Protein AF-A0A956R7P2-F1 (afdb_monomer)

Solvent-accessible surface area (backbone atoms only — not comparable to full-atom values): 8358 Å² total; per-residue (Å²): 131,88,83,74,55,59,60,60,53,45,50,51,40,24,52,52,30,34,54,50,44,52,48,48,41,59,73,59,45,46,68,62,38,71,80,46,56,71,50,55,39,51,30,65,49,28,54,67,37,48,58,39,44,60,59,47,48,62,76,40,89,85,32,35,29,81,86,52,57,63,71,59,53,54,55,48,35,54,45,28,38,52,22,11,52,32,15,46,51,17,33,55,26,29,76,66,69,41,94,58,16,67,60,37,44,48,50,21,35,54,54,37,47,50,45,50,52,49,48,52,53,51,39,61,75,68,58,41,65,80,16,28,50,74,48,45,53,44,68,25,43,50,46,27,42,51,53,53,36,34,56,50,45,51,55,61,66,68,51,81,130

Structure (mmCIF, N/CA/C/O backbone):
data_AF-A0A956R7P2-F1
#
_entry.id   AF-A0A956R7P2-F1
#
loop_
_atom_site.group_PDB
_atom_site.id
_atom_site.type_symbol
_atom_site.label_atom_id
_atom_site.label_alt_id
_atom_site.label_comp_id
_atom_site.label_asym_id
_atom_site.label_entity_id
_atom_site.label_seq_id
_atom_site.pdbx_PDB_ins_code
_atom_site.Cartn_x
_atom_site.Cartn_y
_atom_site.Cartn_z
_atom_site.occupancy
_atom_site.B_iso_or_equiv
_atom_site.auth_seq_id
_atom_site.auth_comp_id
_atom_site.auth_asym_id
_atom_site.auth_atom_id
_atom_site.pdbx_PDB_model_num
ATOM 1 N N . MET A 1 1 ? 27.489 15.688 -19.627 1.00 47.91 1 MET A N 1
ATOM 2 C CA . MET A 1 1 ? 26.149 15.192 -19.255 1.00 47.91 1 MET A CA 1
ATOM 3 C C . MET A 1 1 ? 26.359 14.067 -18.255 1.00 47.91 1 MET A C 1
ATOM 5 O O . MET A 1 1 ? 26.968 13.074 -18.627 1.00 47.91 1 MET A O 1
ATOM 9 N N . VAL A 1 2 ? 26.006 14.250 -16.980 1.00 49.94 2 VAL A N 1
ATOM 10 C CA . VAL A 1 2 ? 26.129 13.168 -15.988 1.00 49.94 2 VAL A CA 1
ATOM 11 C C . VAL A 1 2 ? 25.020 12.164 -16.291 1.00 49.94 2 VAL A C 1
ATOM 13 O O . VAL A 1 2 ? 23.847 12.482 -16.113 1.00 49.94 2 VAL A O 1
ATOM 16 N N . ILE A 1 3 ? 25.375 10.992 -16.818 1.00 75.56 3 ILE A N 1
ATOM 17 C CA . ILE A 1 3 ? 24.418 9.906 -17.050 1.00 75.56 3 ILE A CA 1
ATOM 18 C C . ILE A 1 3 ? 24.209 9.223 -15.699 1.00 75.56 3 ILE A C 1
ATOM 20 O O . ILE A 1 3 ? 24.997 8.372 -15.295 1.00 75.56 3 ILE A O 1
ATOM 24 N N . VAL A 1 4 ? 23.192 9.657 -14.956 1.00 81.12 4 VAL A N 1
ATOM 25 C CA . VAL A 1 4 ? 22.772 8.960 -13.736 1.00 81.12 4 VAL A CA 1
ATOM 26 C C . VAL A 1 4 ? 22.038 7.684 -14.164 1.00 81.12 4 VAL A C 1
ATOM 28 O O . VAL A 1 4 ? 21.089 7.791 -14.942 1.00 81.12 4 VAL A O 1
ATOM 31 N N . PRO A 1 5 ? 22.435 6.488 -13.692 1.00 89.62 5 PRO A N 1
ATOM 32 C CA . PRO A 1 5 ? 21.740 5.251 -14.036 1.00 89.62 5 PRO A CA 1
ATOM 33 C C . PRO A 1 5 ? 20.270 5.295 -13.601 1.00 89.62 5 PRO A C 1
ATOM 35 O O . PRO A 1 5 ? 19.977 5.694 -12.471 1.00 89.62 5 PRO A O 1
ATOM 38 N N . THR A 1 6 ? 19.349 4.828 -14.447 1.00 90.25 6 THR A N 1
ATOM 39 C CA . THR A 1 6 ? 17.907 4.776 -14.138 1.00 90.25 6 THR A CA 1
ATOM 40 C C . THR A 1 6 ? 17.595 4.117 -12.790 1.00 90.25 6 THR A C 1
ATOM 42 O O . THR A 1 6 ? 16.801 4.688 -12.038 1.00 90.25 6 THR A O 1
ATOM 45 N N . PRO A 1 7 ? 18.241 2.995 -12.391 1.00 91.25 7 PRO A N 1
ATOM 46 C CA . PRO A 1 7 ? 18.014 2.407 -11.071 1.00 91.25 7 PRO A CA 1
ATOM 47 C C . PRO A 1 7 ? 18.339 3.358 -9.912 1.00 91.25 7 PRO A C 1
ATOM 49 O O . PRO A 1 7 ? 17.627 3.369 -8.911 1.00 91.25 7 PRO A O 1
ATOM 52 N N . ALA A 1 8 ? 19.378 4.190 -10.048 1.00 92.88 8 ALA A N 1
ATOM 53 C CA . ALA A 1 8 ? 19.743 5.172 -9.029 1.00 92.88 8 ALA A CA 1
ATOM 54 C C . ALA A 1 8 ? 18.704 6.301 -8.937 1.00 92.88 8 ALA A C 1
ATOM 56 O O . ALA A 1 8 ? 18.348 6.719 -7.835 1.00 92.88 8 ALA A O 1
ATOM 57 N N . VAL A 1 9 ? 18.159 6.744 -10.077 1.00 94.12 9 VAL A N 1
ATOM 58 C CA . VAL A 1 9 ? 17.050 7.713 -10.113 1.00 94.12 9 VAL A CA 1
ATOM 59 C C . VAL A 1 9 ? 15.807 7.130 -9.435 1.00 94.12 9 VAL A C 1
ATOM 61 O O . VAL A 1 9 ? 15.237 7.767 -8.550 1.00 94.12 9 VAL A O 1
ATOM 64 N N . PHE A 1 10 ? 15.423 5.897 -9.781 1.00 94.88 10 PHE A N 1
ATOM 65 C CA . PHE A 1 10 ? 14.276 5.206 -9.182 1.00 94.88 10 PHE A CA 1
ATOM 66 C C . PHE A 1 10 ? 14.439 5.025 -7.674 1.00 94.88 10 PHE A C 1
ATOM 68 O O . PHE A 1 10 ? 13.500 5.299 -6.930 1.00 94.88 10 PHE A O 1
ATOM 75 N N . ALA A 1 11 ? 15.621 4.608 -7.212 1.00 95.25 11 ALA A N 1
ATOM 76 C CA . ALA A 1 11 ? 15.911 4.465 -5.789 1.00 95.25 11 ALA A CA 1
ATOM 77 C C . ALA A 1 11 ? 15.807 5.810 -5.054 1.00 95.25 11 ALA A C 1
ATOM 79 O O . ALA A 1 11 ? 15.181 5.885 -3.997 1.00 95.25 11 ALA A O 1
ATOM 80 N N . GLY A 1 12 ? 16.353 6.883 -5.634 1.00 97.00 12 GLY A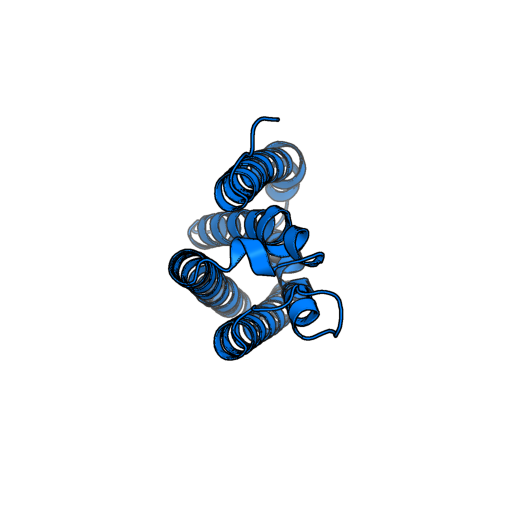 N 1
ATOM 81 C CA . GLY A 1 12 ? 16.228 8.234 -5.089 1.00 97.00 12 GLY A CA 1
ATOM 82 C C . GLY A 1 12 ? 14.769 8.676 -4.965 1.00 97.00 12 GLY A C 1
ATOM 83 O O . GLY A 1 12 ? 14.343 9.098 -3.890 1.00 97.00 12 GLY A O 1
ATOM 84 N N . MET A 1 13 ? 13.979 8.513 -6.032 1.00 97.50 13 MET A N 1
ATOM 85 C CA . MET A 1 13 ? 12.547 8.831 -6.014 1.00 97.50 13 MET A CA 1
ATOM 86 C C . MET A 1 13 ? 11.788 7.977 -4.994 1.00 97.50 13 MET A C 1
ATOM 88 O O . MET A 1 13 ? 10.988 8.512 -4.234 1.00 97.50 13 MET A O 1
ATOM 92 N N . PHE A 1 14 ? 12.068 6.673 -4.927 1.00 97.81 14 PHE A N 1
ATOM 93 C CA . PHE A 1 14 ? 11.453 5.761 -3.965 1.00 97.81 14 PHE A CA 1
ATOM 94 C C . PHE A 1 14 ? 11.699 6.218 -2.525 1.00 97.81 14 PHE A C 1
ATOM 96 O O . PHE A 1 14 ? 10.752 6.352 -1.752 1.00 97.81 14 PHE A O 1
ATOM 103 N N . VAL A 1 15 ? 12.958 6.492 -2.164 1.00 98.38 15 VAL A N 1
ATOM 104 C CA . VAL A 1 15 ? 13.338 6.921 -0.809 1.00 98.38 15 VAL A CA 1
ATOM 105 C C . VAL A 1 15 ? 12.687 8.255 -0.459 1.00 98.38 15 VAL A C 1
ATOM 107 O O . VAL A 1 15 ? 12.099 8.384 0.615 1.00 98.38 15 VAL A O 1
ATOM 110 N N . LEU A 1 16 ? 12.733 9.233 -1.366 1.00 98.44 16 LEU A N 1
ATOM 111 C CA . LEU A 1 16 ? 12.098 10.532 -1.148 1.00 98.44 16 LEU A CA 1
ATOM 112 C C . LEU A 1 16 ? 10.578 10.404 -0.993 1.00 98.44 16 LEU A C 1
ATOM 114 O O . LEU A 1 16 ? 10.009 11.036 -0.104 1.00 98.44 16 LEU A O 1
ATOM 118 N N . SER A 1 17 ? 9.929 9.545 -1.779 1.00 98.56 17 SER A N 1
ATOM 119 C CA . SER A 1 17 ? 8.502 9.251 -1.643 1.00 98.56 17 SER A CA 1
ATOM 120 C C . SER A 1 17 ? 8.181 8.556 -0.321 1.00 98.56 17 SER A C 1
ATOM 122 O O . SER A 1 17 ? 7.194 8.916 0.313 1.00 98.56 17 SER A O 1
ATOM 124 N N . VAL A 1 18 ? 9.008 7.615 0.153 1.00 98.69 18 VAL A N 1
ATOM 125 C CA . VAL A 1 18 ? 8.842 7.021 1.494 1.00 98.69 18 VAL A CA 1
ATOM 126 C C . VAL A 1 18 ? 8.925 8.110 2.563 1.00 98.69 18 VAL A C 1
ATOM 128 O O . VAL A 1 18 ? 8.037 8.198 3.408 1.00 98.69 18 VAL A O 1
ATOM 131 N N . CYS A 1 19 ? 9.934 8.983 2.507 1.00 98.69 19 CYS A N 1
ATOM 132 C CA . CYS A 1 19 ? 10.055 10.111 3.432 1.00 98.69 19 CYS A CA 1
ATOM 133 C C . CYS A 1 19 ? 8.821 11.024 3.377 1.00 98.69 19 CYS A C 1
ATOM 135 O O . CYS A 1 19 ? 8.258 11.359 4.419 1.00 98.69 19 CYS A O 1
ATOM 137 N N . GLY A 1 20 ? 8.361 11.379 2.174 1.00 98.62 20 GLY A N 1
ATOM 138 C CA . GLY A 1 20 ? 7.174 12.205 1.959 1.00 98.62 20 GLY A CA 1
ATOM 139 C C . GLY A 1 20 ? 5.906 11.576 2.536 1.00 98.62 20 GLY A C 1
ATOM 140 O O . GLY A 1 20 ? 5.186 12.223 3.295 1.00 98.62 20 GLY A O 1
ATOM 141 N N . TRP A 1 21 ? 5.656 10.295 2.262 1.00 98.44 21 TRP A N 1
ATOM 142 C CA . TRP A 1 21 ? 4.494 9.587 2.799 1.00 98.44 21 TRP A CA 1
ATOM 143 C C . TRP A 1 21 ? 4.571 9.388 4.309 1.00 98.44 21 TRP A C 1
ATOM 145 O O . TRP A 1 21 ? 3.560 9.551 4.986 1.00 98.44 21 TRP A O 1
ATOM 155 N N . VAL A 1 22 ? 5.752 9.118 4.871 1.00 98.44 22 VAL A N 1
ATOM 156 C CA . VAL A 1 22 ? 5.946 9.083 6.329 1.00 98.44 22 VAL A CA 1
ATOM 157 C C . VAL A 1 22 ? 5.623 10.439 6.951 1.00 98.44 22 VAL A C 1
ATOM 159 O O . VAL A 1 22 ? 4.953 10.478 7.985 1.00 98.44 22 VAL A O 1
ATOM 162 N N . LEU A 1 23 ? 6.053 11.545 6.334 1.00 98.44 23 LEU A N 1
ATOM 163 C CA . LEU A 1 23 ? 5.708 12.890 6.791 1.00 98.44 23 LEU A CA 1
ATOM 164 C C . LEU A 1 23 ? 4.197 13.111 6.744 1.00 98.44 23 LEU A C 1
ATOM 166 O O . LEU A 1 23 ? 3.629 13.464 7.772 1.00 98.44 23 LEU A O 1
ATOM 170 N N . VAL A 1 24 ? 3.534 12.839 5.615 1.00 98.12 24 VAL A N 1
ATOM 171 C CA . VAL A 1 24 ? 2.070 12.963 5.481 1.00 98.12 24 VAL A CA 1
ATOM 172 C C . VAL A 1 24 ? 1.350 12.127 6.536 1.00 98.12 24 VAL A C 1
ATOM 174 O O . VAL A 1 24 ? 0.462 12.621 7.236 1.00 98.12 24 VAL A O 1
ATOM 177 N N . LEU A 1 25 ? 1.746 10.865 6.698 1.00 96.56 25 LEU A N 1
ATOM 178 C CA . LEU A 1 25 ? 1.099 9.979 7.650 1.00 96.56 25 LEU A CA 1
ATOM 179 C C . LEU A 1 25 ? 1.314 10.451 9.095 1.00 96.56 25 LEU A C 1
ATOM 181 O O . LEU A 1 25 ? 0.386 10.381 9.890 1.00 96.56 25 LEU A O 1
ATOM 185 N N . ARG A 1 26 ? 2.488 10.986 9.450 1.00 97.00 26 ARG A N 1
ATOM 186 C CA . ARG A 1 26 ? 2.770 11.479 10.811 1.00 97.00 26 ARG A CA 1
ATOM 187 C C . ARG A 1 26 ? 2.154 12.834 11.129 1.00 97.00 26 ARG A C 1
ATOM 189 O O . ARG A 1 26 ? 1.685 13.017 12.246 1.00 97.00 26 ARG A O 1
ATOM 196 N N . THR A 1 27 ? 2.168 13.773 10.191 1.00 97.38 27 THR A N 1
ATOM 197 C CA . THR A 1 27 ? 1.734 15.155 10.442 1.00 97.38 27 THR A CA 1
ATOM 198 C C . THR A 1 27 ? 0.245 15.348 10.192 1.00 97.38 27 THR A C 1
ATOM 200 O O . THR A 1 27 ? -0.402 16.123 10.893 1.00 97.38 27 THR A O 1
ATOM 203 N N . VAL A 1 28 ? -0.325 14.628 9.221 1.00 95.62 28 VAL A N 1
ATOM 204 C CA . VAL A 1 28 ? -1.727 14.789 8.824 1.00 95.62 28 VAL A CA 1
ATOM 205 C C . VAL A 1 28 ? -2.580 13.641 9.345 1.00 95.62 28 VAL A C 1
ATOM 207 O O . VAL A 1 28 ? -3.615 13.888 9.968 1.00 95.62 28 VAL A O 1
ATOM 210 N N . VAL A 1 29 ? -2.170 12.394 9.102 1.00 95.06 29 VAL A N 1
ATOM 211 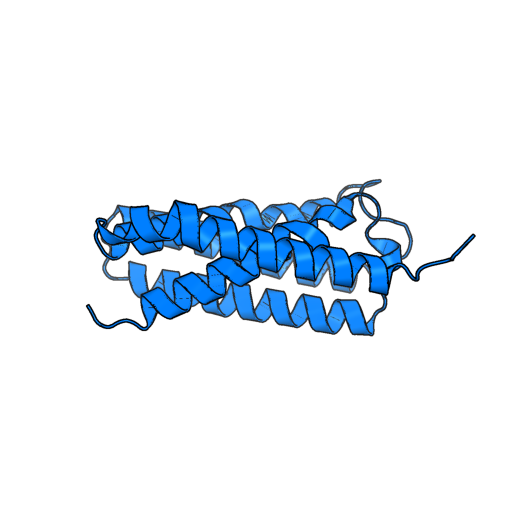C CA . VAL A 1 29 ? -3.037 11.229 9.340 1.00 95.06 29 VAL A CA 1
ATOM 212 C C . VAL A 1 29 ? -3.038 10.812 10.812 1.00 95.06 29 VAL A C 1
ATOM 214 O O . VAL A 1 29 ? -4.105 10.737 11.413 1.00 95.06 29 VAL A O 1
ATOM 217 N N . ALA A 1 30 ? -1.876 10.617 11.438 1.00 94.81 30 ALA A N 1
ATOM 218 C CA . ALA A 1 30 ? -1.753 10.122 12.813 1.00 94.81 30 ALA A CA 1
ATOM 219 C C . ALA A 1 30 ? -2.537 10.932 13.854 1.00 94.81 30 ALA A C 1
ATOM 221 O O . ALA A 1 30 ? -3.250 10.312 14.647 1.00 94.81 30 ALA A O 1
ATOM 222 N N . PRO A 1 31 ? -2.479 12.282 13.857 1.00 95.50 31 PRO A N 1
ATOM 223 C CA . PRO A 1 31 ? -3.213 13.073 14.840 1.00 95.50 31 PRO A CA 1
ATOM 224 C C . PRO A 1 31 ? -4.726 12.909 14.681 1.00 95.50 31 PRO A C 1
ATOM 226 O O . PRO A 1 31 ? -5.452 12.865 15.667 1.00 95.50 31 PRO A O 1
ATOM 229 N N . ARG A 1 32 ? -5.200 12.755 13.437 1.00 94.62 32 ARG A N 1
ATOM 230 C CA . ARG A 1 32 ? -6.617 12.519 13.133 1.00 94.62 32 ARG A CA 1
ATOM 231 C C . ARG A 1 32 ? -7.051 11.110 13.519 1.00 94.62 32 ARG A C 1
ATOM 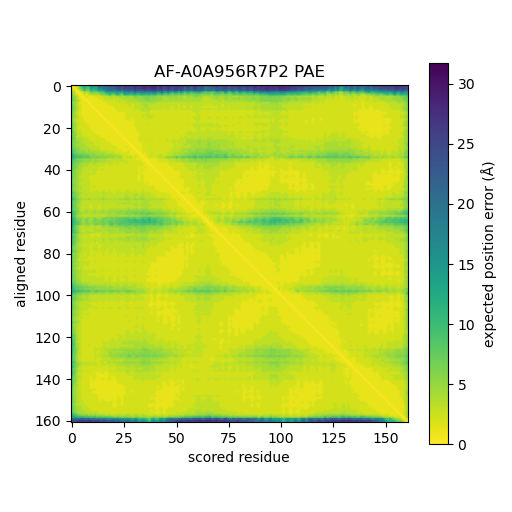233 O O . ARG A 1 32 ? -8.166 10.936 13.991 1.00 94.62 32 ARG A O 1
ATOM 240 N N . LEU A 1 33 ? -6.175 10.117 13.361 1.00 93.81 33 LEU A N 1
ATOM 241 C CA . LEU A 1 33 ? -6.463 8.745 13.772 1.00 93.81 33 LEU A CA 1
ATOM 242 C 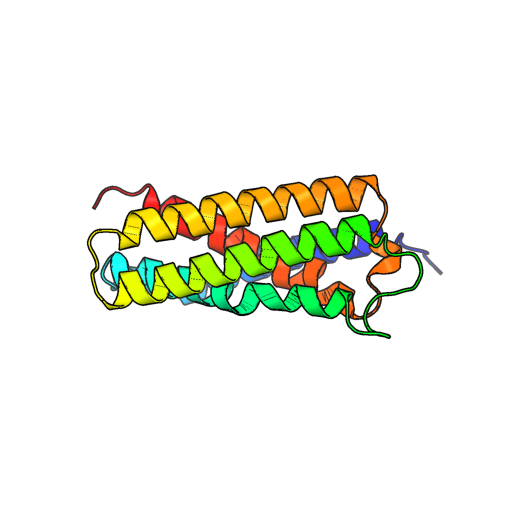C . LEU A 1 33 ? -6.571 8.600 15.293 1.00 93.81 33 LEU A C 1
ATOM 244 O O . LEU A 1 33 ? -7.351 7.772 15.745 1.00 93.81 33 LEU A O 1
ATOM 248 N N . ALA A 1 34 ? -5.828 9.381 16.083 1.00 91.69 34 ALA A N 1
ATOM 249 C CA . ALA A 1 34 ? -5.767 9.225 17.540 1.00 91.69 34 ALA A CA 1
ATOM 250 C C . ALA A 1 34 ? -7.135 9.326 18.246 1.00 91.69 34 ALA A C 1
ATOM 252 O O . ALA A 1 34 ? -7.339 8.661 19.258 1.00 91.69 34 ALA A O 1
ATOM 253 N N . GLY A 1 35 ? -8.070 10.113 17.703 1.00 91.50 35 GLY A N 1
ATOM 254 C CA . GLY A 1 35 ? -9.426 10.260 18.246 1.00 91.50 35 GLY A CA 1
ATOM 255 C C . GLY A 1 35 ? -10.447 9.237 17.735 1.00 91.50 35 GLY A C 1
ATOM 256 O O . GLY A 1 35 ? -11.575 9.225 18.216 1.00 91.50 35 GLY A O 1
ATOM 257 N N . LEU A 1 36 ? -10.086 8.401 16.759 1.00 95.25 36 LEU A N 1
ATOM 258 C CA . LEU A 1 36 ? -11.004 7.446 16.132 1.00 95.25 36 LEU A CA 1
ATOM 259 C C . LEU A 1 36 ? -11.008 6.102 16.856 1.00 95.25 36 LEU A C 1
ATOM 261 O O . LEU A 1 36 ? -9.987 5.679 17.408 1.00 95.25 36 LEU A O 1
ATOM 265 N N . ALA A 1 37 ? -12.121 5.370 16.775 1.00 95.31 37 ALA A N 1
ATOM 266 C CA . ALA A 1 37 ? -12.178 3.992 17.251 1.00 95.31 37 ALA A CA 1
ATOM 267 C C . ALA A 1 37 ? -11.243 3.087 16.427 1.00 95.31 37 ALA A C 1
ATOM 269 O O .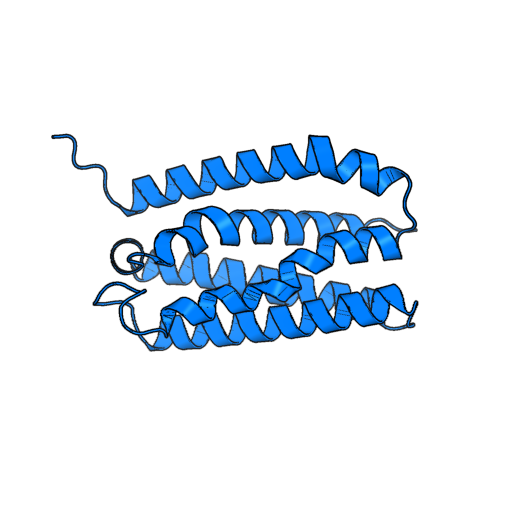 ALA A 1 37 ? -10.943 3.356 15.262 1.00 95.31 37 ALA A O 1
ATOM 270 N N . ARG A 1 38 ? -10.789 1.963 17.001 1.00 94.69 38 ARG A N 1
ATOM 271 C CA . ARG A 1 38 ? -9.812 1.070 16.344 1.00 94.69 38 ARG A CA 1
ATOM 272 C C . ARG A 1 38 ? -10.237 0.641 14.936 1.00 94.69 38 ARG A C 1
ATOM 274 O O . ARG A 1 38 ? -9.423 0.686 14.019 1.00 94.69 38 ARG A O 1
ATOM 281 N N . LEU A 1 39 ? -11.500 0.252 14.754 1.00 96.38 39 LEU A N 1
ATOM 282 C CA . LEU A 1 39 ? -12.003 -0.188 13.447 1.00 96.38 39 LEU A CA 1
ATOM 283 C C . LEU A 1 39 ? -12.009 0.948 12.416 1.00 96.38 39 LEU A C 1
ATOM 285 O O . LEU A 1 39 ? -11.712 0.717 11.246 1.00 96.38 39 LEU A O 1
ATOM 289 N N . GLU A 1 40 ? -12.284 2.179 12.840 1.00 97.00 40 GLU A N 1
ATOM 290 C CA . GLU A 1 40 ? -12.243 3.357 11.970 1.00 97.00 40 GLU A CA 1
ATOM 291 C C . GLU A 1 40 ? -10.809 3.685 11.556 1.00 97.00 40 GLU A C 1
ATOM 293 O O . GLU A 1 40 ? -10.556 3.915 10.374 1.00 97.00 40 GLU A O 1
ATOM 298 N N . ARG A 1 41 ? -9.846 3.608 12.488 1.00 96.94 41 ARG A N 1
ATOM 299 C CA . ARG A 1 41 ? -8.420 3.779 12.165 1.00 96.94 41 ARG A CA 1
ATOM 300 C C . ARG A 1 41 ? -7.956 2.775 11.119 1.00 96.94 41 ARG A C 1
ATOM 302 O O . ARG A 1 41 ? -7.350 3.156 10.119 1.00 96.94 41 ARG A O 1
ATOM 309 N N . LEU A 1 42 ? -8.281 1.499 11.326 1.00 97.50 42 LEU A N 1
ATOM 310 C CA . LEU A 1 42 ? -7.966 0.436 10.374 1.00 97.50 42 LEU A CA 1
ATOM 311 C C . LEU A 1 42 ? -8.672 0.645 9.030 1.00 97.50 42 LEU A C 1
ATOM 313 O O . LEU A 1 42 ? -8.076 0.372 7.994 1.00 97.50 42 LEU A O 1
ATOM 317 N N . THR A 1 43 ? -9.897 1.179 9.034 1.00 98.12 43 THR A N 1
ATOM 318 C CA . THR A 1 43 ? -10.631 1.490 7.800 1.00 98.12 43 THR A CA 1
ATOM 319 C C . THR A 1 43 ? -9.885 2.544 6.992 1.00 98.12 43 THR A C 1
ATOM 321 O O . THR A 1 43 ? -9.613 2.324 5.816 1.00 98.12 43 THR A O 1
ATOM 324 N N . VAL A 1 44 ? -9.501 3.658 7.626 1.00 97.75 44 VAL A N 1
ATOM 325 C CA . VAL A 1 44 ? -8.751 4.740 6.966 1.00 97.75 44 VAL A CA 1
ATOM 326 C C . VAL A 1 44 ? -7.436 4.220 6.385 1.00 97.75 44 VAL A C 1
ATOM 328 O O . VAL A 1 44 ? -7.097 4.550 5.252 1.00 97.75 44 VAL A O 1
ATOM 331 N N . LEU A 1 45 ? -6.724 3.366 7.125 1.00 97.81 45 LEU A N 1
ATOM 332 C CA . LEU A 1 45 ? -5.472 2.766 6.660 1.00 97.81 45 LEU A CA 1
ATOM 333 C C . LEU A 1 45 ? -5.679 1.736 5.536 1.00 97.81 45 LEU A C 1
ATOM 335 O O . LEU A 1 45 ? -4.800 1.589 4.698 1.00 97.81 45 LEU A O 1
ATOM 339 N N . ALA A 1 46 ? -6.812 1.036 5.468 1.00 98.38 46 ALA A N 1
ATOM 340 C CA . ALA A 1 46 ? -7.074 0.049 4.417 1.00 98.38 46 ALA A CA 1
ATOM 341 C C . ALA A 1 46 ? -7.528 0.674 3.082 1.00 98.38 46 ALA A C 1
ATOM 343 O O . ALA A 1 46 ? -7.321 0.075 2.025 1.00 98.38 46 ALA A O 1
ATOM 344 N N . LEU A 1 47 ? -8.111 1.881 3.101 1.00 98.44 47 LEU A N 1
ATOM 345 C CA . LEU A 1 47 ? -8.666 2.543 1.910 1.00 98.44 47 LEU A CA 1
ATOM 346 C C . LEU A 1 47 ? -7.679 2.682 0.734 1.00 98.44 47 LEU A C 1
ATOM 348 O O . LEU A 1 47 ? -8.072 2.324 -0.378 1.00 98.44 47 LEU A O 1
ATOM 352 N N . PRO A 1 48 ? -6.414 3.118 0.919 1.00 98.38 48 PRO A N 1
ATOM 353 C CA . PRO A 1 48 ? -5.449 3.185 -0.182 1.00 98.38 48 PRO A CA 1
ATOM 354 C C . PRO A 1 48 ? -5.263 1.845 -0.902 1.00 98.38 48 PRO A C 1
ATOM 356 O O . PRO A 1 48 ? -5.137 1.808 -2.124 1.00 98.38 48 PRO A O 1
ATOM 359 N N . GLY A 1 49 ? -5.335 0.733 -0.161 1.00 98.31 49 GLY A N 1
ATOM 360 C CA . GLY A 1 49 ? -5.210 -0.613 -0.713 1.00 98.31 49 GLY A CA 1
ATOM 361 C C . GLY A 1 49 ? -6.280 -0.958 -1.749 1.00 98.31 49 GLY A C 1
ATOM 362 O O . GLY A 1 49 ? -6.008 -1.751 -2.644 1.00 98.31 49 GLY A O 1
ATOM 363 N N . CYS A 1 50 ? -7.458 -0.326 -1.706 1.00 98.56 50 CYS A N 1
ATOM 364 C CA . CYS A 1 50 ? -8.531 -0.565 -2.681 1.00 98.56 50 CYS A CA 1
ATOM 365 C C . CYS A 1 50 ? -8.119 -0.168 -4.112 1.00 98.56 50 CYS A C 1
ATOM 367 O O . CYS A 1 50 ? -8.601 -0.742 -5.090 1.00 98.56 50 CYS A O 1
ATOM 369 N N . PHE A 1 51 ? -7.183 0.776 -4.245 1.00 98.25 51 PHE A N 1
ATOM 370 C CA . PHE A 1 51 ? -6.683 1.274 -5.529 1.00 98.25 51 PHE A CA 1
ATOM 371 C C . PHE A 1 51 ? -5.433 0.542 -6.017 1.00 98.25 51 PHE A C 1
ATOM 373 O O . PHE A 1 51 ? -4.866 0.899 -7.046 1.00 98.25 51 PHE A O 1
ATOM 380 N N . ARG A 1 52 ? -4.995 -0.506 -5.311 1.00 96.94 52 ARG A N 1
ATOM 381 C CA . ARG A 1 52 ? -3.755 -1.212 -5.645 1.00 96.94 52 ARG A CA 1
ATOM 382 C C . ARG A 1 52 ? -3.794 -1.918 -7.006 1.00 96.94 52 ARG A C 1
ATOM 384 O O . ARG A 1 52 ? -2.748 -2.138 -7.600 1.00 96.94 52 ARG A O 1
ATOM 391 N N . HIS A 1 53 ? -4.984 -2.143 -7.562 1.00 96.06 53 HIS A N 1
ATOM 392 C CA . HIS A 1 53 ? -5.175 -2.614 -8.936 1.00 96.06 53 HIS A CA 1
ATOM 393 C C . HIS A 1 53 ? -4.583 -1.676 -10.014 1.00 96.06 53 HIS A C 1
ATOM 395 O O . HIS A 1 53 ? -4.496 -2.074 -11.173 1.00 96.06 53 HIS A O 1
ATOM 401 N N . VAL A 1 54 ? -4.158 -0.453 -9.661 1.00 96.06 54 VAL A N 1
ATOM 402 C CA . VAL A 1 54 ? -3.530 0.522 -10.574 1.00 96.06 54 VAL A CA 1
ATOM 403 C C . VAL A 1 54 ? -2.326 -0.035 -11.341 1.00 96.06 54 VAL A C 1
ATOM 405 O O . VAL A 1 54 ? -2.065 0.394 -12.460 1.00 96.06 54 VAL A O 1
ATOM 408 N N . SER A 1 55 ? -1.609 -1.021 -10.801 1.00 92.69 55 SER A N 1
ATOM 409 C CA . SER A 1 55 ? -0.477 -1.641 -11.497 1.00 92.69 55 SER A CA 1
ATOM 410 C C . SER A 1 55 ? -0.864 -2.440 -12.742 1.00 92.69 55 SER A C 1
ATOM 412 O O . SER A 1 55 ? -0.016 -2.654 -13.607 1.00 92.69 55 SER A O 1
ATOM 414 N N . ALA A 1 56 ? -2.144 -2.802 -12.900 1.00 95.88 56 ALA A N 1
ATOM 415 C CA . ALA A 1 56 ? -2.672 -3.382 -14.135 1.00 95.88 56 ALA A CA 1
ATOM 416 C C . ALA A 1 56 ? -2.458 -2.466 -15.352 1.00 95.88 56 ALA A C 1
ATOM 418 O O . ALA A 1 56 ? -2.479 -2.939 -16.485 1.00 95.88 56 ALA A O 1
ATOM 419 N N . VAL A 1 57 ? -2.161 -1.178 -15.132 1.00 95.38 57 VAL A N 1
ATOM 420 C CA . VAL A 1 57 ? -1.727 -0.251 -16.181 1.00 95.38 57 VAL A CA 1
ATOM 421 C C . VAL A 1 57 ? -0.484 -0.746 -16.941 1.00 95.38 57 VAL A C 1
ATOM 423 O O . VAL A 1 57 ? -0.306 -0.394 -18.100 1.00 95.38 57 VAL A O 1
ATOM 426 N N . LEU A 1 58 ? 0.344 -1.614 -16.346 1.00 94.56 58 LEU A N 1
ATOM 427 C CA . LEU A 1 58 ? 1.491 -2.247 -17.014 1.00 94.5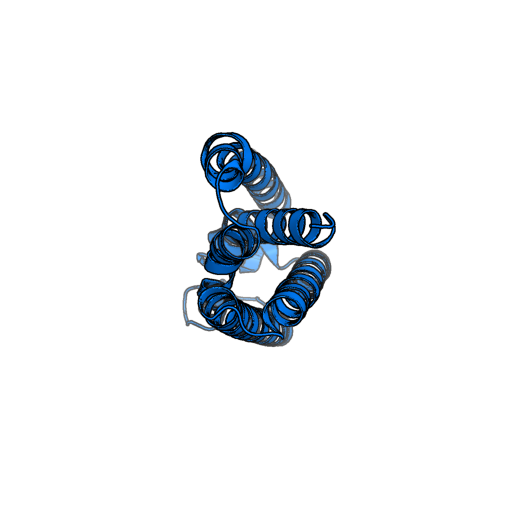6 58 LEU A CA 1
ATOM 428 C C . LEU A 1 58 ? 1.088 -3.189 -18.159 1.00 94.56 58 LEU A C 1
ATOM 430 O O . LEU A 1 58 ? 1.913 -3.488 -19.018 1.00 94.56 58 LEU A O 1
ATOM 434 N N . LEU A 1 59 ? -0.163 -3.657 -18.175 1.00 94.50 59 LEU A N 1
ATOM 435 C CA . LEU A 1 59 ? -0.728 -4.454 -19.265 1.00 94.50 59 LEU A CA 1
ATOM 436 C C . LEU A 1 59 ? -1.308 -3.579 -20.386 1.00 94.50 59 LEU A C 1
ATOM 438 O O . LEU A 1 59 ? -1.639 -4.096 -21.452 1.00 94.50 59 LEU A O 1
ATOM 442 N N . VAL A 1 60 ? -1.463 -2.271 -20.156 1.00 94.19 60 VAL A N 1
ATOM 443 C CA . VAL A 1 60 ? -2.040 -1.351 -21.139 1.00 94.19 60 VAL A CA 1
ATOM 444 C C . VAL A 1 60 ? -0.990 -1.031 -22.209 1.00 94.19 60 VAL A C 1
ATOM 446 O O . VAL A 1 60 ? 0.096 -0.542 -21.870 1.00 94.19 60 VAL A O 1
ATOM 449 N N . PRO A 1 61 ? -1.294 -1.260 -23.503 1.00 91.25 61 PRO A N 1
ATOM 450 C CA . PRO A 1 61 ? -0.370 -0.946 -24.586 1.00 91.25 61 PRO A CA 1
ATOM 451 C C . PRO A 1 61 ? 0.091 0.517 -24.552 1.00 91.25 61 PRO A C 1
ATOM 453 O O . PRO A 1 61 ? -0.724 1.432 -24.464 1.00 91.25 61 PRO A O 1
ATOM 456 N N . GLY A 1 62 ? 1.406 0.732 -24.632 1.00 90.12 62 GLY A N 1
ATOM 457 C CA . GLY A 1 62 ? 2.021 2.064 -24.667 1.00 90.12 62 GLY A CA 1
ATOM 458 C C . GLY A 1 62 ? 2.311 2.705 -23.305 1.00 90.12 62 GLY A C 1
ATOM 459 O O . GLY A 1 62 ? 2.938 3.761 -23.276 1.00 90.12 62 GLY A O 1
ATOM 460 N N . VAL A 1 63 ? 1.908 2.092 -22.184 1.00 93.56 63 VAL A N 1
ATOM 461 C CA . VAL A 1 63 ? 2.222 2.622 -20.843 1.00 93.56 63 VAL A CA 1
ATOM 462 C C . VAL A 1 63 ? 3.569 2.107 -20.336 1.00 93.56 63 VAL A C 1
ATOM 464 O O . VAL A 1 63 ? 4.419 2.899 -19.918 1.00 93.56 63 VAL A O 1
ATOM 467 N N . ALA A 1 64 ? 3.763 0.787 -20.356 1.00 92.88 64 ALA A N 1
ATOM 468 C CA . ALA A 1 64 ? 5.049 0.176 -20.043 1.00 92.88 64 ALA A CA 1
ATOM 469 C C . ALA A 1 64 ? 6.019 0.326 -21.225 1.00 92.88 64 ALA A C 1
ATOM 471 O O . ALA A 1 64 ? 5.612 0.318 -22.390 1.00 92.88 64 ALA A O 1
ATOM 472 N N . GLY A 1 65 ? 7.309 0.458 -20.920 1.00 88.00 65 GLY A N 1
ATOM 473 C CA . GLY A 1 65 ? 8.361 0.469 -21.929 1.00 88.00 65 GLY A CA 1
ATOM 474 C C . GLY A 1 65 ? 8.564 -0.917 -22.558 1.00 88.00 65 GLY A C 1
ATOM 475 O O . GLY A 1 65 ? 8.176 -1.938 -21.981 1.00 88.00 65 GLY A O 1
ATOM 476 N N . PRO A 1 66 ? 9.193 -0.984 -23.744 1.00 87.75 66 PRO A N 1
ATOM 477 C CA . PRO A 1 66 ? 9.541 -2.261 -24.355 1.00 87.75 66 PRO A CA 1
ATOM 478 C C . PRO A 1 66 ? 10.539 -3.020 -23.469 1.00 87.75 66 PRO A C 1
ATOM 480 O O . PRO A 1 66 ? 11.411 -2.411 -22.852 1.00 87.75 66 PRO A O 1
ATOM 483 N N . GLY A 1 67 ? 10.436 -4.351 -23.433 1.00 89.06 67 GLY A N 1
ATOM 484 C CA . GLY A 1 67 ? 11.381 -5.221 -22.717 1.00 89.06 67 GLY A CA 1
ATOM 485 C C . GLY A 1 67 ? 10.974 -5.609 -21.293 1.00 89.06 67 GLY A C 1
ATOM 486 O O . GLY A 1 67 ? 11.687 -6.382 -20.659 1.00 89.06 67 GLY A O 1
ATOM 487 N N . LEU A 1 68 ? 9.821 -5.147 -20.796 1.00 93.00 68 LEU A N 1
ATOM 488 C CA . LEU A 1 68 ? 9.315 -5.581 -19.494 1.00 93.00 68 LEU A CA 1
ATOM 489 C C . LEU A 1 68 ? 8.886 -7.066 -19.551 1.00 93.00 68 LEU A C 1
ATOM 491 O O . LEU A 1 68 ? 8.034 -7.414 -20.375 1.00 93.00 68 LEU A O 1
ATOM 495 N N . PRO A 1 69 ? 9.430 -7.963 -18.703 1.00 94.75 69 PRO A N 1
ATOM 496 C CA . PRO A 1 69 ? 9.126 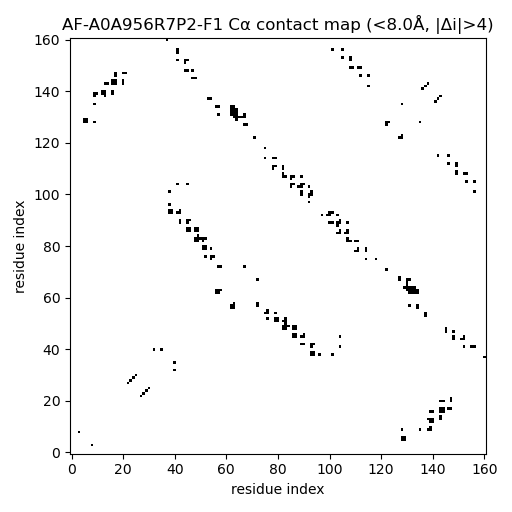-9.388 -18.805 1.00 94.75 69 PRO A CA 1
ATOM 497 C C . PRO A 1 69 ? 7.651 -9.688 -18.510 1.00 94.75 69 PRO A C 1
ATOM 499 O O . PRO A 1 69 ? 7.169 -9.456 -17.402 1.00 94.75 69 PRO A O 1
ATOM 502 N N . GLY A 1 70 ? 6.936 -10.268 -19.478 1.00 93.75 70 GLY A N 1
ATOM 503 C CA . GLY A 1 70 ? 5.514 -10.619 -19.338 1.00 93.75 70 GLY A CA 1
ATOM 504 C C . GLY A 1 70 ? 5.180 -11.440 -18.079 1.00 93.75 70 GLY A C 1
ATOM 505 O O . GLY A 1 70 ? 4.241 -11.077 -17.370 1.00 93.75 70 GLY A O 1
ATOM 506 N N . PRO A 1 71 ? 5.958 -12.485 -17.725 1.00 94.31 71 PRO A N 1
ATOM 507 C CA . PRO A 1 71 ? 5.736 -13.247 -16.494 1.00 94.31 71 PRO A CA 1
ATOM 508 C C . PRO A 1 71 ? 5.856 -12.417 -15.206 1.00 94.31 71 PRO A C 1
ATOM 510 O O . PRO A 1 71 ? 5.101 -12.647 -14.260 1.00 94.31 71 PRO A O 1
ATOM 513 N N . PHE A 1 72 ? 6.763 -11.432 -15.171 1.00 95.38 72 PHE A N 1
ATOM 514 C CA . PHE A 1 72 ? 6.888 -10.509 -14.039 1.00 95.38 72 PHE A CA 1
ATOM 515 C C . PHE A 1 72 ? 5.629 -9.652 -13.901 1.00 95.38 72 PHE A C 1
ATOM 517 O O . PHE A 1 72 ? 5.049 -9.593 -12.818 1.00 95.38 72 PHE A O 1
ATOM 524 N N . VAL A 1 73 ? 5.168 -9.057 -15.007 1.00 96.06 73 VAL A N 1
ATOM 525 C CA . VAL A 1 73 ? 3.955 -8.225 -15.018 1.00 96.06 73 VAL A CA 1
ATOM 526 C C . VAL A 1 73 ? 2.729 -9.037 -14.611 1.00 96.06 73 VAL A C 1
ATOM 528 O O . VAL A 1 73 ? 1.963 -8.596 -13.761 1.00 96.06 73 VAL A O 1
ATOM 531 N N . GLY A 1 74 ? 2.562 -10.242 -15.162 1.00 96.06 74 GLY A N 1
ATOM 532 C CA . GLY A 1 74 ? 1.436 -11.113 -14.825 1.00 96.06 74 GLY A CA 1
ATOM 533 C C . GLY A 1 74 ? 1.387 -11.458 -13.333 1.00 96.06 74 GLY A C 1
ATOM 534 O O . GLY A 1 74 ? 0.347 -11.292 -12.698 1.00 96.06 74 GLY A O 1
ATOM 535 N N . SER A 1 75 ? 2.517 -11.877 -12.754 1.00 95.38 75 SER A N 1
ATOM 536 C CA . SER A 1 75 ? 2.617 -12.198 -11.320 1.00 95.38 75 SER A CA 1
ATOM 537 C C . SER A 1 75 ? 2.340 -10.984 -10.427 1.00 95.38 75 SER A C 1
ATOM 539 O O . SER A 1 75 ? 1.608 -11.097 -9.441 1.00 95.38 75 SER A O 1
ATOM 541 N N . LEU A 1 76 ? 2.887 -9.820 -10.793 1.00 96.56 76 LEU A N 1
ATOM 542 C CA . LEU A 1 76 ? 2.698 -8.559 -10.079 1.00 96.56 76 LEU A CA 1
ATOM 543 C C . LEU A 1 76 ? 1.224 -8.140 -10.072 1.00 96.56 76 LEU A C 1
ATOM 545 O O . LEU A 1 76 ? 0.661 -7.876 -9.012 1.00 96.56 76 LEU A O 1
ATOM 549 N N . VAL A 1 77 ? 0.573 -8.133 -11.239 1.00 97.06 77 VAL A N 1
ATOM 550 C CA . VAL A 1 77 ? -0.826 -7.697 -11.366 1.00 97.06 77 VAL A CA 1
ATOM 551 C C . VAL A 1 77 ? -1.771 -8.620 -10.599 1.00 97.06 77 VAL A C 1
ATOM 553 O O . VAL A 1 77 ? -2.687 -8.137 -9.936 1.00 97.06 77 VAL A O 1
ATOM 556 N N . VAL A 1 78 ? -1.546 -9.938 -10.627 1.00 97.88 78 VAL A N 1
ATOM 557 C CA . VAL A 1 78 ? -2.362 -10.886 -9.849 1.00 97.88 78 VAL A CA 1
ATOM 558 C C . VAL A 1 78 ? -2.249 -10.610 -8.347 1.00 97.88 78 VAL A C 1
ATOM 560 O O . VAL A 1 78 ? -3.269 -10.562 -7.656 1.00 97.88 78 VAL A O 1
ATOM 563 N N . GLY A 1 79 ? -1.032 -10.393 -7.840 1.00 97.69 79 GLY A N 1
ATOM 564 C CA . GLY A 1 79 ? -0.797 -10.067 -6.431 1.00 97.69 79 GLY A CA 1
ATOM 565 C C . GLY A 1 79 ? -1.444 -8.747 -6.002 1.00 97.69 79 GLY A C 1
ATOM 566 O O . GLY A 1 79 ? -2.095 -8.672 -4.954 1.00 97.69 79 GLY A O 1
ATOM 567 N N . ASP A 1 80 ? -1.346 -7.725 -6.847 1.00 97.94 80 ASP A N 1
ATOM 568 C CA . ASP A 1 80 ? -1.923 -6.409 -6.594 1.00 97.94 80 ASP A CA 1
ATOM 569 C C . ASP A 1 80 ? -3.455 -6.410 -6.633 1.00 97.94 80 ASP A C 1
ATOM 571 O O . ASP A 1 80 ? -4.089 -5.814 -5.757 1.00 97.94 80 ASP A O 1
ATOM 575 N N . VAL A 1 81 ? -4.066 -7.125 -7.583 1.00 98.31 81 VAL A N 1
ATOM 576 C CA . VAL A 1 81 ? -5.526 -7.297 -7.654 1.00 98.31 81 VAL A CA 1
ATOM 577 C C . VAL A 1 81 ? -6.037 -8.084 -6.451 1.00 98.31 81 VAL A C 1
ATOM 579 O O . VAL A 1 81 ? -7.010 -7.664 -5.823 1.00 98.31 81 VAL A O 1
ATOM 582 N N . LEU A 1 82 ? -5.370 -9.180 -6.071 1.00 98.50 82 LEU A N 1
ATOM 583 C CA . LEU A 1 82 ? -5.728 -9.943 -4.872 1.00 98.50 82 LEU A CA 1
ATOM 584 C C . LEU A 1 82 ? -5.685 -9.052 -3.624 1.00 98.50 82 LEU A C 1
ATOM 586 O O . LEU A 1 82 ? -6.627 -9.031 -2.832 1.00 98.50 82 LEU A O 1
ATOM 590 N N . THR A 1 83 ? -4.616 -8.273 -3.475 1.00 98.62 83 THR A N 1
ATOM 591 C CA . THR A 1 83 ? -4.456 -7.342 -2.356 1.00 98.62 83 THR A CA 1
ATOM 592 C C . THR A 1 83 ? -5.542 -6.265 -2.361 1.00 98.62 83 THR A C 1
ATOM 594 O O . THR A 1 83 ? -6.083 -5.945 -1.303 1.00 98.62 83 THR A O 1
ATOM 597 N N . ALA A 1 84 ? -5.920 -5.740 -3.531 1.00 98.69 84 ALA A N 1
ATOM 598 C CA . ALA A 1 84 ? -7.000 -4.764 -3.652 1.00 98.69 84 ALA A CA 1
ATOM 599 C C . ALA A 1 84 ? -8.361 -5.347 -3.247 1.00 98.69 84 ALA A C 1
ATOM 601 O O . ALA A 1 84 ? -9.116 -4.702 -2.518 1.00 98.69 84 ALA A O 1
ATOM 602 N N . VAL A 1 85 ? -8.660 -6.582 -3.656 1.00 98.69 85 VAL A N 1
ATOM 603 C CA . VAL A 1 85 ? -9.885 -7.291 -3.254 1.00 98.69 85 VAL A CA 1
ATOM 604 C C . VAL A 1 85 ? -9.919 -7.518 -1.744 1.00 98.69 85 VAL A C 1
ATOM 606 O O . VAL A 1 85 ? -10.939 -7.248 -1.107 1.00 98.69 85 VAL A O 1
ATOM 609 N N . LEU A 1 86 ? -8.798 -7.934 -1.147 1.00 98.69 86 LEU A N 1
ATOM 610 C CA . LEU A 1 86 ? -8.681 -8.072 0.306 1.00 98.69 86 LEU A CA 1
ATOM 611 C C . LEU A 1 86 ? -8.875 -6.731 1.025 1.00 98.69 86 LEU A C 1
ATOM 613 O O . LEU A 1 86 ? -9.566 -6.690 2.040 1.00 98.69 86 LEU A O 1
ATOM 617 N N . ALA A 1 87 ? -8.324 -5.635 0.494 1.00 98.75 87 ALA A N 1
ATOM 618 C CA . ALA A 1 87 ? -8.502 -4.294 1.047 1.00 98.75 87 ALA A CA 1
ATOM 619 C C . ALA A 1 87 ? -9.973 -3.857 1.022 1.00 98.75 87 ALA A C 1
ATOM 621 O O . ALA A 1 87 ? -10.503 -3.418 2.042 1.00 98.75 87 ALA A O 1
ATOM 622 N N . MET A 1 88 ? -10.656 -4.032 -0.116 1.00 98.81 88 MET A N 1
ATOM 623 C CA . MET A 1 88 ? -12.082 -3.718 -0.257 1.00 98.81 88 MET A CA 1
ATOM 624 C C . MET A 1 88 ? -12.931 -4.550 0.709 1.00 98.81 88 MET A C 1
ATOM 626 O O . MET A 1 88 ? -13.789 -4.010 1.410 1.00 98.81 88 MET A O 1
ATOM 630 N N . GLY A 1 89 ? -12.650 -5.852 0.809 1.00 98.69 89 GLY A N 1
ATOM 631 C CA . GLY A 1 89 ? -13.296 -6.732 1.778 1.00 98.69 89 GLY A CA 1
ATOM 632 C C . GLY A 1 89 ? -13.060 -6.281 3.221 1.00 98.69 89 GLY A C 1
ATOM 633 O O . GLY A 1 89 ? -14.010 -6.204 4.001 1.00 98.69 89 GLY A O 1
ATOM 634 N N . ALA A 1 90 ? -11.818 -5.932 3.573 1.00 98.62 90 ALA A N 1
ATOM 635 C CA . ALA A 1 90 ? -11.455 -5.446 4.901 1.00 98.62 90 ALA A CA 1
ATOM 636 C C . ALA A 1 90 ? -12.201 -4.151 5.242 1.00 98.62 90 ALA A C 1
ATOM 638 O O . ALA A 1 90 ? -12.830 -4.080 6.293 1.00 98.62 90 ALA A O 1
ATOM 639 N N . VAL A 1 91 ? -12.217 -3.164 4.340 1.00 98.75 91 VAL A N 1
ATOM 640 C CA . VAL A 1 91 ? -12.956 -1.902 4.519 1.00 98.75 91 VAL A CA 1
ATOM 641 C C . VAL A 1 91 ? -14.438 -2.169 4.774 1.00 98.75 91 VAL A C 1
ATOM 643 O O . VAL A 1 91 ? -15.001 -1.643 5.734 1.00 98.75 91 VAL A O 1
ATOM 646 N N . VAL A 1 92 ? -15.075 -3.019 3.965 1.00 98.69 92 VAL A N 1
ATOM 647 C CA . VAL A 1 92 ? -16.495 -3.363 4.132 1.00 98.69 92 VAL A CA 1
ATOM 648 C C . VAL A 1 92 ? -16.751 -4.064 5.470 1.00 98.69 92 VAL A C 1
ATOM 650 O O . VAL A 1 92 ? -17.707 -3.722 6.169 1.00 98.69 92 VAL A O 1
ATOM 653 N N . ALA A 1 93 ? -15.903 -5.020 5.852 1.00 98.44 93 ALA A N 1
ATOM 654 C CA . ALA A 1 93 ? -16.030 -5.747 7.110 1.00 98.44 93 ALA A CA 1
ATOM 655 C C . ALA A 1 93 ? -15.828 -4.831 8.330 1.00 98.44 93 ALA A C 1
ATOM 657 O O . ALA A 1 93 ? -16.614 -4.895 9.277 1.00 98.44 93 ALA A O 1
ATOM 658 N N . LEU A 1 94 ? -14.823 -3.949 8.291 1.00 98.31 94 LEU A N 1
ATOM 659 C CA . LEU A 1 94 ? -14.526 -2.973 9.343 1.00 98.31 94 LEU A CA 1
ATOM 660 C C . LEU A 1 94 ? -15.676 -1.976 9.517 1.00 98.31 94 LEU A C 1
ATOM 662 O O . LEU A 1 94 ? -16.130 -1.757 10.638 1.00 98.31 94 LEU A O 1
ATOM 666 N N . ARG A 1 95 ? -16.206 -1.437 8.411 1.00 97.56 95 ARG A N 1
ATOM 667 C CA . ARG A 1 95 ? -17.352 -0.510 8.409 1.00 97.56 95 ARG A CA 1
ATOM 668 C C . ARG A 1 95 ? -18.631 -1.128 8.970 1.00 97.56 95 ARG A C 1
ATOM 670 O O . ARG A 1 95 ? -19.464 -0.399 9.497 1.00 97.56 95 ARG A O 1
ATOM 677 N N . ARG A 1 96 ? -18.794 -2.447 8.843 1.00 97.44 96 ARG A N 1
ATOM 678 C CA . ARG A 1 96 ? -19.943 -3.201 9.370 1.00 97.44 96 ARG A CA 1
ATOM 679 C C . ARG A 1 96 ? -19.717 -3.763 10.775 1.00 97.44 96 ARG A C 1
ATOM 681 O O . ARG A 1 96 ? -20.624 -4.392 11.305 1.00 97.44 96 ARG A O 1
ATOM 688 N N . GLY A 1 97 ? -18.528 -3.593 11.359 1.00 95.62 97 GLY A N 1
ATOM 689 C CA . GLY A 1 97 ? -18.189 -4.199 12.650 1.00 95.62 97 GLY A CA 1
ATOM 690 C C . GLY A 1 97 ? -18.233 -5.733 12.634 1.00 95.62 97 GLY A C 1
ATOM 691 O O . GLY A 1 97 ? -18.543 -6.349 13.649 1.00 95.62 97 GLY A O 1
ATOM 692 N N . ALA A 1 98 ? -17.970 -6.363 11.484 1.00 96.69 98 ALA A N 1
ATOM 693 C CA . ALA A 1 98 ? -18.062 -7.813 11.347 1.00 96.69 98 ALA A CA 1
ATOM 694 C C . ALA A 1 98 ? -17.004 -8.529 12.207 1.00 96.69 98 ALA A C 1
ATOM 696 O O . ALA A 1 98 ? -15.857 -8.086 12.282 1.00 96.69 98 ALA A O 1
ATOM 697 N N . ALA A 1 99 ? -17.348 -9.690 12.777 1.00 93.25 99 ALA A N 1
ATOM 698 C CA . ALA A 1 99 ? -16.449 -10.460 13.648 1.00 93.25 99 ALA A CA 1
ATOM 699 C C . ALA A 1 99 ? -15.090 -10.799 12.991 1.00 93.25 99 ALA A C 1
ATOM 701 O O . ALA A 1 99 ? -14.060 -10.824 13.658 1.00 93.25 99 ALA A O 1
ATOM 702 N N . GLY A 1 100 ? -15.068 -11.001 11.667 1.00 94.50 100 GLY A N 1
ATOM 703 C CA . GLY A 1 100 ? -13.855 -11.290 10.893 1.00 94.50 100 GLY A CA 1
ATOM 704 C C . GLY A 1 100 ? -13.068 -10.066 10.405 1.00 94.50 100 GLY A C 1
ATOM 705 O O . GLY A 1 100 ? -12.065 -10.238 9.715 1.00 94.50 100 GLY A O 1
ATOM 706 N N . ALA A 1 101 ? -13.487 -8.835 10.720 1.00 97.06 101 ALA A N 1
ATOM 707 C CA . ALA A 1 101 ? -12.912 -7.627 10.119 1.00 97.06 101 ALA A CA 1
ATOM 708 C C . ALA A 1 101 ? -11.410 -7.466 10.400 1.00 97.06 101 ALA A C 1
ATOM 710 O O . ALA A 1 101 ? -10.627 -7.166 9.498 1.00 97.06 101 ALA A O 1
ATOM 711 N N . VAL A 1 102 ? -10.988 -7.727 11.640 1.00 96.62 102 VAL A N 1
ATOM 712 C CA . VAL A 1 102 ? -9.574 -7.641 12.039 1.00 96.62 102 VAL A CA 1
ATOM 713 C C . VAL A 1 102 ? -8.739 -8.717 11.341 1.00 96.62 102 VAL A C 1
ATOM 715 O O . VAL A 1 102 ? -7.663 -8.413 10.832 1.00 96.62 102 VAL A O 1
ATOM 718 N N . ALA A 1 103 ? -9.243 -9.951 11.253 1.00 97.31 103 ALA A N 1
ATOM 719 C CA . ALA A 1 103 ? -8.556 -11.046 10.567 1.00 97.31 103 ALA A CA 1
ATOM 720 C C . ALA A 1 103 ? -8.388 -10.765 9.064 1.00 97.31 103 ALA A C 1
ATOM 722 O O . ALA A 1 103 ? -7.309 -10.962 8.508 1.00 97.31 103 ALA A O 1
ATOM 723 N N . LEU A 1 104 ? -9.422 -10.224 8.415 1.00 97.88 104 LEU A N 1
ATOM 724 C CA . LEU A 1 104 ? -9.351 -9.843 7.005 1.00 97.88 104 LEU A CA 1
ATOM 725 C C . LEU A 1 104 ? -8.369 -8.685 6.772 1.00 97.88 104 LEU A C 1
ATOM 727 O O . LEU A 1 104 ? -7.625 -8.691 5.794 1.00 97.88 104 LEU A O 1
ATOM 731 N N . THR A 1 105 ? -8.304 -7.732 7.708 1.00 98.38 105 THR A N 1
ATOM 732 C CA . THR A 1 105 ? -7.327 -6.629 7.675 1.00 98.38 105 THR A CA 1
ATOM 733 C C . THR A 1 105 ? -5.890 -7.138 7.833 1.00 98.38 105 THR A C 1
ATOM 735 O O . THR A 1 105 ? -4.984 -6.633 7.168 1.00 98.38 105 THR A O 1
ATOM 738 N N . TRP A 1 106 ? -5.665 -8.164 8.660 1.00 98.44 106 TRP A N 1
ATOM 739 C CA . TRP A 1 106 ? -4.382 -8.876 8.711 1.00 98.44 106 TRP A CA 1
ATOM 740 C C . TRP A 1 106 ? -4.046 -9.524 7.367 1.00 98.44 106 TRP A C 1
ATOM 742 O O . TRP A 1 106 ? -2.949 -9.307 6.857 1.00 98.44 106 TRP A O 1
ATOM 752 N N . GLY A 1 107 ? -4.992 -10.258 6.772 1.00 98.19 107 GLY A N 1
ATOM 753 C CA . GLY A 1 107 ? -4.814 -10.899 5.467 1.00 98.19 107 GLY A CA 1
ATOM 754 C C . GLY A 1 107 ? -4.415 -9.906 4.373 1.00 98.19 107 GLY A C 1
ATOM 755 O O . GLY A 1 107 ? -3.401 -10.108 3.711 1.00 98.19 107 GLY A O 1
ATOM 756 N N . PHE A 1 108 ? -5.147 -8.794 4.248 1.00 98.31 108 PHE A N 1
ATOM 757 C CA . PHE A 1 108 ? -4.811 -7.689 3.342 1.00 98.31 108 PHE A CA 1
ATOM 758 C C . PHE A 1 108 ? -3.362 -7.213 3.513 1.00 98.31 108 PHE A C 1
ATOM 760 O O . PHE A 1 108 ? -2.626 -7.106 2.533 1.00 98.31 108 PHE A O 1
ATOM 767 N N . ASN A 1 109 ? -2.941 -6.936 4.749 1.00 98.69 109 ASN A N 1
ATOM 768 C CA . ASN A 1 109 ? -1.621 -6.367 4.989 1.00 98.69 109 ASN A CA 1
ATOM 769 C C . ASN A 1 109 ? -0.484 -7.368 4.79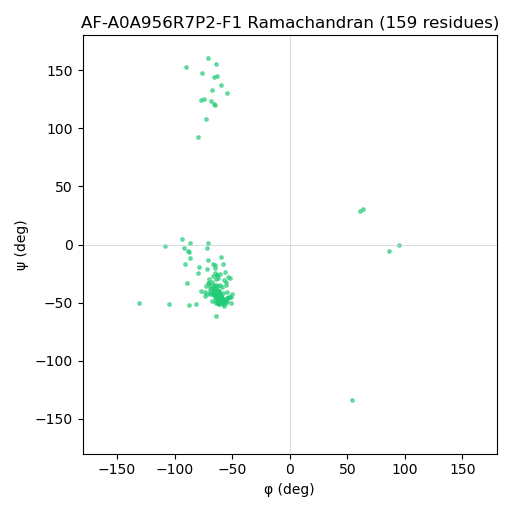8 1.00 98.69 109 ASN A C 1
ATOM 771 O O . ASN A 1 109 ? 0.544 -7.005 4.235 1.00 98.69 109 ASN A O 1
ATOM 775 N N . VAL A 1 110 ? -0.651 -8.614 5.247 1.00 98.50 110 VAL A N 1
ATOM 776 C CA . VAL A 1 110 ? 0.382 -9.650 5.109 1.00 98.50 110 VAL A CA 1
ATOM 777 C C . VAL A 1 110 ? 0.569 -10.018 3.642 1.00 98.50 110 VAL A C 1
ATOM 779 O O . VAL A 1 110 ? 1.698 -10.001 3.157 1.00 98.50 110 VAL A O 1
ATOM 782 N N . VAL A 1 111 ? -0.526 -10.287 2.921 1.00 98.50 111 VAL A N 1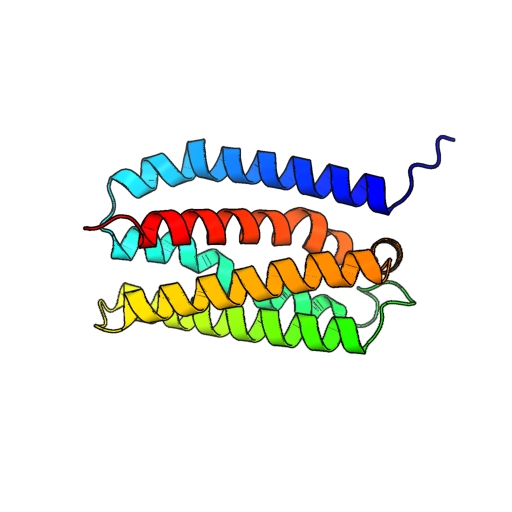
ATOM 783 C CA . VAL A 1 111 ? -0.473 -10.608 1.487 1.00 98.50 111 VAL A CA 1
ATOM 784 C C . VAL A 1 111 ? 0.088 -9.423 0.701 1.00 98.50 111 VAL A C 1
ATOM 786 O O . VAL A 1 111 ? 1.021 -9.599 -0.079 1.00 98.50 111 VAL A O 1
ATOM 789 N N . GLY A 1 112 ? -0.412 -8.211 0.958 1.00 98.44 112 GLY A N 1
ATOM 790 C CA . GLY A 1 112 ? 0.011 -7.009 0.242 1.00 98.44 112 GLY A CA 1
ATOM 791 C C . GLY A 1 112 ? 1.465 -6.613 0.478 1.00 98.44 112 GLY A C 1
ATOM 792 O O . GLY A 1 112 ? 2.152 -6.212 -0.465 1.00 98.44 112 GLY A O 1
ATOM 793 N N . LEU A 1 113 ? 1.964 -6.747 1.710 1.00 98.56 113 LEU A N 1
ATOM 794 C CA . LEU A 1 113 ? 3.364 -6.466 2.025 1.00 98.56 113 LEU A CA 1
ATOM 795 C C . LEU A 1 113 ? 4.295 -7.539 1.453 1.00 98.56 113 LEU A C 1
ATOM 797 O O . LEU A 1 113 ? 5.330 -7.197 0.886 1.00 98.56 113 LEU A O 1
ATOM 801 N N . ALA A 1 114 ? 3.927 -8.819 1.560 1.00 98.50 114 ALA A N 1
ATOM 802 C CA . ALA A 1 114 ? 4.718 -9.910 0.998 1.00 98.50 114 ALA A CA 1
ATOM 803 C C . ALA A 1 114 ? 4.829 -9.793 -0.529 1.00 98.50 114 ALA A C 1
ATOM 805 O O . ALA A 1 114 ? 5.928 -9.893 -1.073 1.00 98.50 114 ALA A O 1
ATOM 806 N N . ASP A 1 115 ? 3.716 -9.518 -1.214 1.00 98.31 115 ASP A N 1
ATOM 807 C CA . ASP A 1 115 ? 3.707 -9.302 -2.660 1.00 98.31 115 ASP A CA 1
ATOM 808 C C . ASP A 1 115 ? 4.537 -8.073 -3.064 1.00 98.31 115 ASP A C 1
ATOM 810 O O . ASP A 1 115 ? 5.368 -8.160 -3.967 1.00 98.31 115 ASP A O 1
ATOM 814 N N . LEU A 1 116 ? 4.400 -6.960 -2.333 1.00 98.19 116 LEU A N 1
ATOM 815 C CA . LEU A 1 116 ? 5.195 -5.750 -2.555 1.00 98.19 116 LEU A CA 1
ATOM 816 C C . LEU A 1 116 ? 6.701 -6.032 -2.461 1.00 98.19 116 LEU A C 1
ATOM 818 O O . LEU A 1 116 ? 7.455 -5.655 -3.358 1.00 98.19 116 LEU A O 1
ATOM 822 N N . LEU A 1 117 ? 7.147 -6.704 -1.395 1.00 98.31 117 LEU A N 1
ATOM 823 C CA . LEU A 1 117 ? 8.563 -7.021 -1.188 1.00 98.31 117 LEU A CA 1
ATOM 824 C C . LEU A 1 117 ? 9.082 -8.005 -2.240 1.00 98.31 117 LEU A C 1
ATOM 826 O O . LEU A 1 117 ? 10.162 -7.794 -2.793 1.00 98.31 117 LEU A O 1
ATOM 830 N N . LYS A 1 118 ? 8.295 -9.038 -2.566 1.00 98.00 118 LYS A N 1
ATOM 831 C CA . LYS A 1 118 ? 8.594 -9.983 -3.650 1.00 98.00 118 LYS A CA 1
ATOM 832 C C . LYS A 1 118 ? 8.817 -9.239 -4.969 1.00 98.00 118 LYS A C 1
ATOM 834 O O . LYS A 1 118 ? 9.825 -9.476 -5.629 1.00 98.00 118 LYS A O 1
ATOM 839 N N . ASN A 1 119 ? 7.921 -8.320 -5.335 1.00 97.25 119 ASN A N 1
ATOM 840 C CA . ASN A 1 119 ? 7.999 -7.580 -6.596 1.00 97.25 119 ASN A CA 1
ATOM 841 C C . ASN A 1 119 ? 9.167 -6.584 -6.621 1.00 97.25 119 ASN A C 1
ATOM 843 O O . ASN A 1 119 ? 9.812 -6.450 -7.659 1.00 97.25 119 ASN A O 1
ATOM 847 N N . LEU A 1 120 ? 9.496 -5.944 -5.491 1.00 96.31 120 LEU A N 1
ATOM 848 C CA . LEU A 1 120 ? 10.697 -5.109 -5.379 1.00 96.31 120 LEU A CA 1
ATOM 849 C C . LEU A 1 120 ? 11.972 -5.930 -5.602 1.00 96.31 120 LEU A C 1
ATOM 851 O O . LEU A 1 120 ? 12.799 -5.562 -6.433 1.00 96.31 120 LEU A O 1
ATOM 855 N N . ILE A 1 121 ? 12.123 -7.057 -4.901 1.00 96.75 121 ILE A N 1
ATOM 856 C CA . ILE A 1 121 ? 13.317 -7.912 -4.999 1.00 96.75 121 ILE A CA 1
ATOM 857 C C . ILE A 1 121 ? 13.444 -8.502 -6.406 1.00 96.75 121 ILE A C 1
ATOM 859 O O . ILE A 1 121 ? 14.499 -8.395 -7.033 1.00 96.75 121 ILE A O 1
ATOM 863 N N . HIS A 1 122 ? 12.366 -9.093 -6.922 1.00 96.88 122 HIS A N 1
ATOM 864 C CA . HIS A 1 122 ? 12.374 -9.727 -8.235 1.00 96.88 122 HIS A CA 1
ATOM 865 C C . HIS A 1 122 ? 12.583 -8.700 -9.353 1.00 96.88 122 HIS A C 1
ATOM 867 O O . HIS A 1 122 ? 13.399 -8.922 -10.245 1.00 96.88 122 HIS A O 1
ATOM 873 N N . GLY A 1 123 ? 11.937 -7.534 -9.262 1.00 95.81 123 GLY A N 1
ATOM 874 C CA . GLY A 1 123 ? 12.137 -6.439 -10.205 1.00 95.81 123 GLY A CA 1
ATOM 875 C C . GLY A 1 123 ? 13.588 -5.948 -10.234 1.00 95.81 123 GLY A C 1
ATOM 876 O O . GLY A 1 123 ? 14.165 -5.801 -11.311 1.00 95.81 123 GLY A O 1
ATOM 877 N N . MET A 1 124 ? 14.216 -5.771 -9.066 1.00 94.81 124 MET A N 1
ATOM 878 C CA . MET A 1 124 ? 15.641 -5.427 -8.995 1.00 94.81 124 MET A CA 1
ATOM 879 C C . MET A 1 124 ? 16.525 -6.507 -9.629 1.00 94.81 124 MET A C 1
ATOM 881 O O . MET A 1 124 ? 17.410 -6.169 -10.409 1.00 94.81 124 MET A O 1
ATOM 885 N N . SER A 1 125 ? 16.264 -7.793 -9.361 1.00 95.19 125 SER A N 1
ATOM 886 C CA . SER A 1 125 ? 17.048 -8.893 -9.952 1.00 95.19 125 SER A CA 1
ATOM 887 C C . SER A 1 125 ? 16.923 -8.993 -11.473 1.00 95.19 125 SER A C 1
ATOM 889 O O . SER A 1 125 ? 17.860 -9.419 -12.139 1.00 95.19 125 SER A O 1
ATOM 891 N N . LEU A 1 126 ? 15.778 -8.580 -12.021 1.00 95.50 126 LEU A N 1
ATOM 892 C CA . LEU A 1 126 ? 15.508 -8.577 -13.455 1.00 95.50 126 LEU A CA 1
ATOM 893 C C . LEU A 1 126 ? 15.941 -7.278 -14.150 1.00 95.50 126 LEU A C 1
ATOM 895 O O . LEU A 1 126 ? 15.822 -7.185 -15.367 1.00 95.50 126 LEU A O 1
ATOM 899 N N . GLY A 1 127 ? 16.394 -6.263 -13.406 1.00 94.25 127 GLY A N 1
ATOM 900 C CA . GLY A 1 127 ? 16.782 -4.975 -13.983 1.00 94.25 127 GLY A CA 1
ATOM 901 C C . GLY A 1 127 ? 15.626 -4.223 -14.652 1.00 94.25 127 GLY A C 1
ATOM 902 O O . GLY A 1 127 ? 15.847 -3.470 -15.593 1.00 94.25 127 GLY A O 1
ATOM 903 N N . VAL A 1 128 ? 14.381 -4.387 -14.184 1.00 95.00 128 VAL A N 1
ATOM 904 C CA . VAL A 1 128 ? 13.196 -3.848 -14.891 1.00 95.00 128 VAL A CA 1
ATOM 905 C C . VAL A 1 128 ? 13.035 -2.324 -14.832 1.00 95.00 128 VAL A C 1
ATOM 907 O O . VAL A 1 128 ? 12.102 -1.787 -15.428 1.00 95.00 128 VAL A O 1
ATOM 910 N N . ALA A 1 129 ? 13.917 -1.615 -14.120 1.00 93.31 129 ALA A N 1
ATOM 911 C CA . ALA A 1 129 ? 13.837 -0.166 -13.927 1.00 93.31 129 ALA A CA 1
ATOM 912 C C . ALA A 1 129 ? 13.765 0.599 -15.261 1.00 93.31 129 ALA A C 1
ATOM 914 O O . ALA A 1 129 ? 12.947 1.507 -15.403 1.00 93.31 129 ALA A O 1
ATOM 915 N N . ASP A 1 130 ? 14.551 0.175 -16.254 1.00 92.56 130 ASP A N 1
ATOM 916 C CA . ASP A 1 130 ? 14.611 0.795 -17.584 1.00 92.56 130 ASP A CA 1
ATOM 917 C C . ASP A 1 130 ? 13.354 0.549 -18.438 1.00 92.56 130 ASP A C 1
ATOM 919 O O . ASP A 1 130 ? 13.129 1.223 -19.442 1.00 92.56 130 ASP A O 1
ATOM 923 N N . HIS A 1 131 ? 12.498 -0.389 -18.027 1.00 94.50 131 HIS A N 1
ATOM 924 C CA . HIS A 1 131 ? 11.375 -0.880 -18.826 1.00 94.50 131 HIS A CA 1
ATOM 925 C C . HIS A 1 131 ? 10.004 -0.413 -18.316 1.00 94.50 131 HIS A C 1
ATOM 927 O O . HIS A 1 131 ? 8.982 -0.718 -18.927 1.00 94.50 131 HIS A O 1
ATOM 933 N N . PHE A 1 132 ? 9.935 0.350 -17.221 1.00 93.56 132 PHE A N 1
ATOM 934 C CA . PHE A 1 132 ? 8.648 0.810 -16.683 1.00 93.56 132 PHE A CA 1
ATOM 935 C C . PHE A 1 132 ? 7.965 1.897 -17.524 1.00 93.56 132 PHE A C 1
ATOM 937 O O . PHE A 1 132 ? 6.750 2.050 -17.423 1.00 93.56 132 PHE A O 1
ATOM 944 N N . GLY A 1 133 ? 8.697 2.636 -18.364 1.00 93.12 133 GLY A N 1
ATOM 945 C CA . GLY A 1 133 ? 8.116 3.699 -19.193 1.00 93.12 133 GLY A CA 1
ATOM 946 C C . GLY A 1 133 ? 7.323 4.720 -18.366 1.00 93.12 133 GLY A C 1
ATOM 947 O O . GLY A 1 133 ? 7.766 5.151 -17.299 1.00 93.12 133 GLY A O 1
ATOM 948 N N . ALA A 1 134 ? 6.120 5.075 -18.823 1.00 92.44 134 ALA A N 1
ATOM 949 C CA . ALA A 1 134 ? 5.240 5.994 -18.101 1.00 92.44 134 ALA A CA 1
ATOM 950 C C . ALA A 1 134 ? 4.764 5.419 -16.757 1.00 92.44 134 ALA A C 1
ATOM 952 O O . ALA A 1 134 ? 4.492 6.184 -15.836 1.00 92.44 134 ALA A O 1
ATOM 953 N N . ALA A 1 135 ? 4.728 4.091 -16.592 1.00 94.69 135 ALA A N 1
ATOM 954 C CA . ALA A 1 135 ? 4.371 3.456 -15.323 1.00 94.69 135 ALA A CA 1
ATOM 955 C C . ALA A 1 135 ? 5.439 3.614 -14.228 1.00 94.69 135 ALA A C 1
ATOM 957 O O . ALA A 1 135 ? 5.219 3.141 -13.116 1.00 94.69 135 ALA A O 1
ATOM 958 N N . ALA A 1 136 ? 6.559 4.304 -14.485 1.00 94.81 136 ALA A N 1
ATOM 959 C CA . ALA A 1 136 ? 7.591 4.600 -13.491 1.00 94.81 136 ALA A CA 1
ATOM 960 C C . ALA A 1 136 ? 7.041 5.247 -12.207 1.00 94.81 136 ALA A C 1
ATOM 962 O O . ALA A 1 136 ? 7.597 5.028 -11.129 1.00 94.81 136 ALA A O 1
ATOM 963 N N . PHE A 1 137 ? 5.928 5.990 -12.277 1.00 93.75 137 PHE A N 1
ATOM 964 C CA . PHE A 1 137 ? 5.284 6.570 -11.089 1.00 93.75 137 PHE A CA 1
ATOM 965 C C . PHE A 1 137 ? 4.770 5.503 -10.104 1.00 93.75 137 PHE A C 1
ATOM 967 O O . PHE A 1 137 ? 4.687 5.760 -8.904 1.00 93.75 137 PHE A O 1
ATOM 974 N N . VAL A 1 138 ? 4.444 4.293 -10.573 1.00 95.25 138 VAL A N 1
ATOM 975 C CA . VAL A 1 138 ? 3.942 3.211 -9.717 1.00 95.25 138 VAL A CA 1
ATOM 976 C C . VAL A 1 138 ? 5.013 2.780 -8.706 1.00 95.25 138 VAL A C 1
ATOM 978 O O . VAL A 1 138 ? 4.788 2.979 -7.509 1.00 95.25 138 VAL A O 1
ATOM 981 N N . PRO A 1 139 ? 6.195 2.269 -9.110 1.00 95.38 139 PRO A N 1
ATOM 982 C CA . PRO A 1 139 ? 7.238 1.897 -8.161 1.00 95.38 139 PRO A CA 1
ATOM 983 C C . PRO A 1 139 ? 7.838 3.099 -7.429 1.00 95.38 139 PRO A C 1
ATOM 985 O O . PRO A 1 139 ? 8.293 2.934 -6.306 1.00 95.38 139 PRO A O 1
ATOM 988 N N . THR A 1 140 ? 7.831 4.303 -8.007 1.00 96.94 140 THR A N 1
ATOM 989 C CA . THR A 1 140 ? 8.495 5.466 -7.392 1.00 96.94 140 THR A CA 1
ATOM 990 C C . THR A 1 140 ? 7.605 6.300 -6.470 1.00 96.94 140 THR A C 1
ATOM 992 O O . THR A 1 140 ? 8.144 7.059 -5.669 1.00 96.94 140 THR A O 1
ATOM 995 N N . MET A 1 141 ? 6.274 6.164 -6.528 1.00 96.19 141 MET A N 1
ATOM 996 C CA . MET A 1 141 ? 5.327 6.942 -5.710 1.00 96.19 141 MET A CA 1
ATOM 997 C C . MET A 1 141 ? 4.274 6.064 -5.020 1.00 96.19 141 MET A C 1
ATOM 999 O O . MET A 1 141 ? 4.089 6.166 -3.805 1.00 96.19 141 MET A O 1
ATOM 1003 N N . VAL A 1 142 ? 3.598 5.187 -5.772 1.00 97.19 142 VAL A N 1
ATOM 1004 C CA . VAL A 1 142 ? 2.485 4.361 -5.258 1.00 97.19 142 VAL A CA 1
ATOM 1005 C C . VAL A 1 142 ? 2.989 3.234 -4.357 1.00 97.19 142 VAL A C 1
ATOM 1007 O O . VAL A 1 142 ? 2.438 3.006 -3.281 1.00 97.19 142 VAL A O 1
ATOM 1010 N N . VAL A 1 143 ? 4.056 2.542 -4.756 1.00 97.75 143 VAL A N 1
ATOM 1011 C CA . VAL A 1 143 ? 4.660 1.477 -3.942 1.00 97.75 143 VAL A CA 1
ATOM 1012 C C . VAL A 1 143 ? 5.165 2.019 -2.592 1.00 97.75 143 VAL A C 1
ATOM 1014 O O . VAL A 1 143 ? 4.817 1.424 -1.571 1.00 97.75 143 VAL A O 1
ATOM 1017 N N . PRO A 1 144 ? 5.885 3.160 -2.520 1.00 98.50 144 PRO A N 1
ATOM 1018 C CA . PRO A 1 144 ? 6.217 3.827 -1.259 1.00 98.50 144 PRO A CA 1
ATOM 1019 C C . PRO A 1 144 ? 5.018 4.114 -0.349 1.00 98.50 144 PRO A C 1
ATOM 1021 O O . PRO A 1 144 ? 5.086 3.827 0.848 1.00 98.50 144 PRO A O 1
ATOM 1024 N N . LEU A 1 145 ? 3.913 4.635 -0.902 1.00 98.25 145 LEU A N 1
ATOM 1025 C CA . LEU A 1 145 ? 2.672 4.850 -0.148 1.00 98.25 145 LEU A CA 1
ATOM 1026 C C . LEU A 1 145 ? 2.182 3.537 0.464 1.00 98.25 145 LEU A C 1
ATOM 1028 O O . LEU A 1 145 ? 1.947 3.463 1.670 1.00 98.25 145 LEU A O 1
ATOM 1032 N N . MET A 1 146 ? 2.053 2.498 -0.363 1.00 98.44 146 MET A N 1
ATOM 1033 C CA . MET A 1 146 ? 1.540 1.200 0.073 1.00 98.44 146 MET A CA 1
ATOM 1034 C C . MET A 1 146 ? 2.446 0.537 1.109 1.00 98.44 146 MET A C 1
ATOM 1036 O O . MET A 1 146 ? 1.939 -0.036 2.070 1.00 98.44 146 MET A O 1
ATOM 1040 N N . LEU A 1 147 ? 3.769 0.661 0.976 1.00 98.62 147 LEU A N 1
ATOM 1041 C CA . LEU A 1 147 ? 4.720 0.195 1.985 1.00 98.62 147 LEU A CA 1
ATOM 1042 C C . LEU A 1 147 ? 4.455 0.869 3.338 1.00 98.62 147 LEU A C 1
ATOM 1044 O O . LEU A 1 147 ? 4.316 0.185 4.352 1.00 98.62 147 LEU A O 1
ATOM 1048 N N . CYS A 1 148 ? 4.334 2.199 3.349 1.00 98.56 148 CYS A N 1
ATOM 1049 C CA . CYS A 1 148 ? 4.074 2.952 4.573 1.00 98.56 148 CYS A CA 1
ATOM 1050 C C . CYS A 1 148 ? 2.722 2.575 5.197 1.00 98.56 148 CYS A C 1
ATOM 1052 O O . CYS A 1 148 ? 2.636 2.377 6.409 1.00 98.56 148 CYS A O 1
ATOM 1054 N N . VAL A 1 149 ? 1.682 2.433 4.372 1.00 98.19 149 VAL A N 1
ATOM 1055 C CA . VAL A 1 149 ? 0.335 2.030 4.797 1.00 98.19 149 VAL A CA 1
ATOM 1056 C C . VAL A 1 149 ? 0.339 0.635 5.418 1.00 98.19 149 VAL A C 1
ATOM 1058 O O . VAL A 1 149 ? -0.210 0.463 6.505 1.00 98.19 149 VAL A O 1
ATOM 1061 N N . HIS A 1 150 ? 0.988 -0.342 4.780 1.00 98.50 150 HIS A N 1
ATOM 1062 C CA . HIS A 1 150 ? 1.066 -1.703 5.305 1.00 98.50 150 HIS A CA 1
ATOM 1063 C C . HIS A 1 150 ? 1.782 -1.750 6.649 1.00 98.50 150 HIS A C 1
ATOM 1065 O O . HIS A 1 150 ? 1.253 -2.303 7.612 1.00 98.50 150 HIS A O 1
ATOM 1071 N N . VAL A 1 151 ? 2.955 -1.118 6.745 1.00 98.31 151 VAL A N 1
ATOM 1072 C CA . VAL A 1 151 ? 3.721 -1.063 7.996 1.00 98.31 151 VAL A CA 1
ATOM 1073 C C . VAL A 1 151 ? 2.900 -0.401 9.101 1.00 98.31 151 VAL A C 1
ATOM 1075 O O . VAL A 1 151 ? 2.797 -0.944 10.200 1.00 98.31 151 VAL A O 1
ATOM 1078 N N . TRP A 1 152 ? 2.259 0.735 8.817 1.00 97.69 152 TRP A N 1
ATOM 1079 C CA . TRP A 1 152 ? 1.441 1.428 9.810 1.00 97.69 152 TRP A CA 1
ATOM 1080 C C . TRP A 1 152 ? 0.234 0.597 10.242 1.00 97.69 152 TRP A C 1
ATOM 1082 O O . TRP A 1 152 ? -0.036 0.468 11.435 1.00 97.69 152 TRP A O 1
ATOM 1092 N N . SER A 1 153 ? -0.488 0.009 9.288 1.00 97.81 153 SER A N 1
ATOM 1093 C CA . SER A 1 153 ? -1.659 -0.819 9.569 1.00 97.81 153 SER A CA 1
ATOM 1094 C C . SER A 1 153 ? -1.290 -2.041 10.411 1.00 97.81 153 SER A C 1
ATOM 1096 O O . SER A 1 153 ? -1.991 -2.343 11.371 1.00 97.81 153 SER A O 1
ATOM 1098 N N . LEU A 1 154 ? -0.148 -2.682 10.144 1.00 98.06 154 LEU A N 1
ATOM 1099 C CA . LEU A 1 154 ? 0.368 -3.792 10.951 1.00 98.06 154 LEU A CA 1
ATOM 1100 C C . LEU A 1 154 ? 0.752 -3.361 12.374 1.00 98.06 154 LEU A C 1
ATOM 1102 O O . LEU A 1 154 ? 0.451 -4.076 13.329 1.00 98.06 154 LEU A O 1
ATOM 1106 N N . VAL A 1 155 ? 1.365 -2.184 12.537 1.00 96.12 155 VAL A N 1
ATOM 1107 C CA . VAL A 1 155 ? 1.632 -1.602 13.865 1.00 96.12 155 VAL A CA 1
ATOM 1108 C C . VAL A 1 155 ? 0.326 -1.320 14.613 1.00 96.12 155 VAL A C 1
ATOM 1110 O O . VAL A 1 155 ? 0.227 -1.567 15.810 1.00 96.12 155 VAL A O 1
ATOM 1113 N N . GLU A 1 156 ? -0.702 -0.833 13.925 1.00 95.31 156 GLU A N 1
ATOM 1114 C CA . GLU A 1 156 ? -2.006 -0.573 14.536 1.00 95.31 156 GLU A CA 1
ATOM 1115 C C . GLU A 1 156 ? -2.765 -1.868 14.878 1.00 95.31 156 GLU A C 1
ATOM 1117 O O . GLU A 1 156 ? -3.468 -1.951 15.886 1.00 95.31 156 GLU A O 1
ATOM 1122 N N . LEU A 1 157 ? -2.590 -2.916 14.073 1.00 96.06 157 LEU A N 1
ATOM 1123 C CA . LEU A 1 157 ? -3.132 -4.246 14.330 1.00 96.06 157 LEU A CA 1
ATOM 1124 C C . LEU A 1 157 ? -2.445 -4.947 15.512 1.00 96.06 157 LEU A C 1
ATOM 1126 O O . LEU A 1 157 ? -3.117 -5.690 16.229 1.00 96.06 157 LEU A O 1
ATOM 1130 N N . SER A 1 158 ? -1.148 -4.716 15.736 1.00 94.50 158 SER A N 1
ATOM 1131 C CA . SER A 1 158 ? -0.387 -5.344 16.827 1.00 94.50 158 SER A CA 1
ATOM 1132 C C . SER A 1 158 ? -0.612 -4.690 18.193 1.00 94.50 158 SER A C 1
ATOM 1134 O O . SER A 1 158 ? -0.399 -5.328 19.227 1.00 94.50 158 SER A O 1
ATOM 1136 N N . ARG A 1 159 ? -1.106 -3.447 18.222 1.00 90.19 159 ARG A N 1
ATOM 1137 C CA . ARG A 1 159 ? -1.565 -2.798 19.453 1.00 90.19 159 ARG A CA 1
ATOM 1138 C C . ARG A 1 159 ? -2.794 -3.537 19.988 1.00 90.19 159 ARG A C 1
ATOM 1140 O O . ARG A 1 159 ? -3.810 -3.667 19.301 1.00 90.19 159 ARG A O 1
ATOM 1147 N N . ARG A 1 160 ? -2.696 -4.051 21.217 1.00 65.69 160 ARG A N 1
ATOM 1148 C CA . ARG A 1 160 ? -3.847 -4.614 21.937 1.00 65.69 160 ARG A CA 1
ATOM 1149 C C . ARG A 1 160 ? -4.810 -3.465 22.264 1.00 65.69 160 ARG A C 1
ATOM 1151 O O . ARG A 1 160 ? -4.349 -2.397 22.660 1.00 65.69 160 ARG A O 1
ATOM 1158 N N . ALA A 1 161 ? -6.099 -3.678 21.989 1.00 58.38 161 ALA A N 1
ATOM 1159 C CA . ALA A 1 161 ? -7.169 -2.776 22.418 1.00 58.38 161 ALA A CA 1
ATOM 1160 C C . ALA A 1 161 ? -7.421 -2.958 23.914 1.00 58.38 161 ALA A C 1
ATOM 1162 O O . ALA A 1 161 ? -7.245 -4.111 24.373 1.00 58.38 161 ALA A O 1
#

Secondary structure (DSSP, 8-state):
-----HHHHHHHHHHHHHHHHHHHIIIIIHHHHTTS-HHHHHHHHHGGGGGGGGGGGGGSTTTSPTT--HHHHHHHHHHHHHHHHHHHHHHHHHHTT-TTHHHHHHHHHHHHHHHHHHHHHHHHHHTGGGG-GGGGHIIIIIHHHHHHHHHHHHHHHHS--

Sequence (161 aa):
MVIVPTPAVFAGMFVLSVCGWVLVLRTVVAPRLAGLARLERLTVLALPGCFRHVSAVLLVPGVAGPGLPGPFVGSLVVGDVLTAVLAMGAVVALRRGAAGAVALTWGFNVVGLADLLKNLIHGMSLGVADHFGAAAFVPTMVVPLMLCVHVWSLVELSRRA

pLDDT: mean 94.99, std 7.13, range [47.91, 98.81]

Mean predicted aligned error: 3.31 Å

Radius of gyration: 16.69 Å; Cα contacts (8 Å, |Δi|>4): 173; chains: 1; bounding box: 46×28×47 Å

Nearest PDB structures (foldseek):
  9cpc-assembly1_3T  TM=3.803E-01  e=6.376E+00  Sus scrofa

Foldseek 3Di:
DPPDDLVNVLVVLQVVLLVVLVCCCVVPNVVVLVPDDLLVNLLVLLVLLLCLLVLCCCVPPPQWAPPQDPVLSVLLNVLSVVLNVLSVVLNVCSVVVHPCNLVSSVVSLVSNLVSLVVSVVVCVVSVCSVTRHNVSCCSSHSSSNSNNSSVVSVVSSPDDD